Protein AF-A0A1N6QDC3-F1 (afdb_monomer_lite)

pLDDT: mean 81.13, std 12.45, range [49.12, 93.38]

Sequence (65 aa):
MEQREFHPATDLPERGQHLLIELADGSVIDGIRPLVDASHRTNPDWRDMKGNRLDAKEITRWAIK

Structure (mmCIF, N/CA/C/O backbone):
data_AF-A0A1N6QDC3-F1
#
_entry.id   AF-A0A1N6QDC3-F1
#
loop_
_atom_site.group_PDB
_atom_site.id
_atom_site.type_symbol
_atom_site.label_atom_id
_atom_site.label_alt_id
_atom_site.label_comp_id
_atom_site.label_asym_id
_atom_site.label_entity_id
_atom_site.label_seq_id
_atom_site.pdbx_PDB_ins_code
_atom_site.Cartn_x
_atom_site.Cartn_y
_atom_site.Cartn_z
_atom_site.occupancy
_atom_site.B_iso_or_equiv
_atom_site.auth_seq_id
_atom_site.auth_comp_id
_atom_site.auth_asym_id
_atom_site.auth_atom_id
_atom_site.pdbx_PDB_model_num
ATOM 1 N N . MET A 1 1 ? 4.138 5.518 22.901 1.00 49.12 1 MET A N 1
ATOM 2 C CA . MET A 1 1 ? 3.398 5.135 21.684 1.00 49.12 1 MET A CA 1
ATOM 3 C C . MET A 1 1 ? 4.008 5.938 20.559 1.00 49.12 1 MET A C 1
ATOM 5 O O . MET A 1 1 ? 3.881 7.15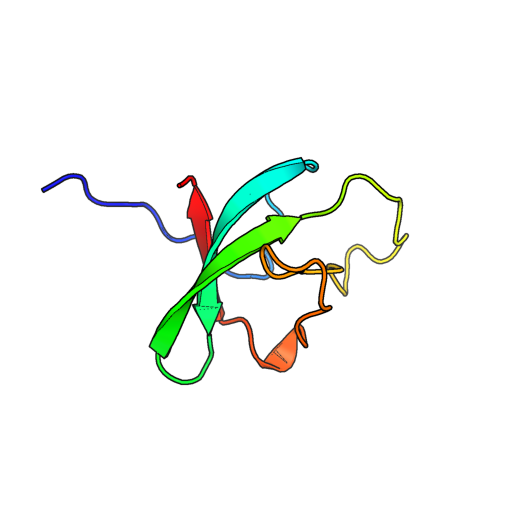5 20.585 1.00 49.12 1 MET A O 1
ATOM 9 N N . GLU A 1 2 ? 4.763 5.306 19.667 1.00 56.41 2 GLU A N 1
ATOM 10 C CA . GLU A 1 2 ? 5.246 5.995 18.468 1.00 56.41 2 GLU A CA 1
ATOM 11 C C . GLU A 1 2 ? 4.033 6.263 17.574 1.00 56.41 2 GLU A C 1
ATOM 13 O O . GLU A 1 2 ? 3.324 5.331 17.190 1.00 56.41 2 GLU A O 1
ATOM 18 N N . GLN A 1 3 ? 3.723 7.537 17.329 1.00 61.31 3 GLN A N 1
ATOM 19 C CA . GLN A 1 3 ? 2.699 7.905 16.358 1.00 61.31 3 GLN A CA 1
ATOM 20 C C . GLN A 1 3 ? 3.285 7.621 14.975 1.00 61.31 3 GLN A C 1
ATOM 22 O O . GLN A 1 3 ? 4.214 8.299 14.550 1.00 61.31 3 GLN A O 1
ATOM 27 N N . ARG A 1 4 ? 2.797 6.572 14.310 1.00 78.12 4 ARG A N 1
ATOM 28 C CA . ARG A 1 4 ? 3.167 6.282 12.922 1.00 78.12 4 ARG A CA 1
ATOM 29 C C . ARG A 1 4 ? 2.392 7.234 12.019 1.00 78.12 4 ARG A C 1
ATOM 31 O O . ARG A 1 4 ? 1.165 7.286 12.099 1.00 78.12 4 ARG A O 1
ATOM 38 N N . GLU A 1 5 ? 3.106 8.000 11.204 1.00 88.06 5 GLU A N 1
ATOM 39 C CA . GLU A 1 5 ? 2.503 8.951 10.274 1.00 88.06 5 GLU A CA 1
ATOM 40 C C . GLU A 1 5 ? 1.972 8.198 9.051 1.00 88.06 5 GLU A C 1
ATOM 42 O O . GLU A 1 5 ? 2.734 7.573 8.312 1.00 88.06 5 GLU A O 1
ATOM 47 N N . PHE A 1 6 ? 0.649 8.207 8.881 1.00 88.25 6 PHE A N 1
ATOM 48 C CA . PHE A 1 6 ? 0.001 7.633 7.710 1.00 88.25 6 PHE A CA 1
ATOM 49 C C . PHE A 1 6 ? -0.162 8.698 6.626 1.00 88.25 6 PHE A C 1
ATOM 51 O O . PHE A 1 6 ? -0.865 9.693 6.809 1.00 88.25 6 PHE A O 1
ATOM 58 N N . HIS A 1 7 ? 0.440 8.438 5.477 1.00 88.94 7 HIS A N 1
ATOM 59 C CA . HIS A 1 7 ? 0.334 9.214 4.256 1.00 88.94 7 HIS A CA 1
ATOM 60 C C . HIS A 1 7 ? -0.811 8.672 3.386 1.00 88.94 7 HIS A C 1
ATOM 62 O O . HIS A 1 7 ? -1.078 7.467 3.381 1.00 88.94 7 HIS A O 1
ATOM 68 N N . PRO A 1 8 ? -1.524 9.525 2.635 1.00 87.31 8 PRO A N 1
ATOM 69 C CA . PRO A 1 8 ? -2.565 9.065 1.720 1.00 87.31 8 PRO A CA 1
ATOM 70 C C . PRO A 1 8 ? -1.966 8.221 0.586 1.00 87.31 8 PRO A C 1
ATOM 72 O O . PRO A 1 8 ? -0.854 8.480 0.138 1.00 87.31 8 PRO A O 1
ATOM 75 N N . ALA A 1 9 ? -2.729 7.267 0.043 1.00 84.06 9 ALA A N 1
ATOM 76 C CA . ALA A 1 9 ? -2.284 6.400 -1.063 1.00 84.06 9 ALA A CA 1
ATOM 77 C C . ALA A 1 9 ? -1.853 7.150 -2.345 1.00 84.06 9 ALA A C 1
ATOM 79 O O . ALA A 1 9 ? -1.184 6.583 -3.210 1.00 84.06 9 ALA A O 1
ATOM 80 N N . THR A 1 10 ? -2.252 8.419 -2.479 1.00 79.94 10 THR A N 1
ATOM 81 C CA . THR A 1 10 ? -1.848 9.328 -3.562 1.00 79.94 10 THR A CA 1
ATOM 82 C C . THR A 1 10 ? -0.435 9.881 -3.398 1.00 79.94 10 THR A C 1
ATOM 84 O O . THR A 1 10 ? 0.179 10.266 -4.390 1.00 79.94 10 THR A O 1
ATOM 87 N N . ASP A 1 11 ? 0.061 9.962 -2.163 1.00 84.81 11 ASP A N 1
ATOM 88 C CA . ASP A 1 11 ? 1.452 10.292 -1.872 1.00 84.81 11 ASP A CA 1
ATOM 89 C C . ASP A 1 11 ? 2.264 9.008 -2.029 1.00 84.81 11 ASP A C 1
ATOM 91 O O . ASP A 1 11 ? 1.920 7.987 -1.445 1.00 84.81 11 ASP A O 1
ATOM 95 N N . LEU A 1 12 ? 3.262 8.989 -2.905 1.00 81.31 12 LEU A N 1
ATOM 96 C CA . LEU A 1 12 ? 3.918 7.738 -3.285 1.00 81.31 12 LEU A CA 1
ATOM 97 C C . LEU A 1 12 ? 5.205 7.561 -2.462 1.00 81.31 12 LEU A C 1
ATOM 99 O O . LEU A 1 12 ? 6.126 8.353 -2.660 1.00 81.31 12 LEU A O 1
ATOM 103 N N . PRO A 1 13 ? 5.328 6.505 -1.634 1.00 82.38 13 PRO A N 1
ATOM 104 C CA . PRO A 1 13 ? 6.536 6.241 -0.849 1.00 82.38 13 PRO A CA 1
ATOM 105 C C . PRO A 1 13 ? 7.721 5.899 -1.749 1.00 82.38 13 PRO A C 1
ATOM 107 O O . PRO A 1 13 ? 7.555 5.623 -2.946 1.00 82.38 13 PRO A O 1
ATOM 110 N N . GLU A 1 14 ? 8.929 5.857 -1.189 1.00 83.19 14 GLU A N 1
ATOM 111 C CA . GLU A 1 14 ? 10.098 5.414 -1.945 1.00 83.19 14 GLU A CA 1
ATOM 112 C C . GLU A 1 14 ? 9.924 3.974 -2.453 1.00 83.19 14 GLU A C 1
ATOM 114 O O . GLU A 1 14 ? 9.247 3.127 -1.861 1.00 83.19 14 GLU A O 1
ATOM 119 N N . ARG A 1 15 ? 10.507 3.685 -3.621 1.00 82.94 15 ARG A N 1
ATOM 120 C CA . ARG A 1 15 ? 10.447 2.337 -4.192 1.00 82.94 15 ARG A CA 1
ATOM 121 C C . ARG A 1 15 ? 11.308 1.382 -3.366 1.00 82.94 15 ARG A C 1
ATOM 123 O O . ARG A 1 15 ? 12.390 1.744 -2.924 1.00 82.94 15 ARG A O 1
ATOM 130 N N . GLY A 1 16 ? 10.853 0.144 -3.218 1.00 81.62 16 GLY A N 1
ATOM 131 C CA . GLY A 1 16 ? 11.505 -0.882 -2.404 1.00 81.62 16 GLY A CA 1
ATOM 132 C C . GLY A 1 16 ? 11.268 -0.727 -0.899 1.00 81.62 16 GLY A C 1
ATOM 133 O O . GLY A 1 16 ? 11.757 -1.549 -0.130 1.00 81.62 16 GLY A O 1
ATOM 134 N N . GLN A 1 17 ? 10.520 0.292 -0.467 1.00 85.44 17 GLN A N 1
ATOM 135 C CA . GLN A 1 17 ? 10.274 0.544 0.946 1.00 85.44 17 GLN A CA 1
ATOM 136 C C . GLN A 1 17 ? 9.224 -0.417 1.509 1.00 85.44 17 GLN A C 1
ATOM 138 O O . GLN A 1 17 ? 8.196 -0.660 0.877 1.00 85.44 17 GLN A O 1
ATOM 143 N N . HIS A 1 18 ? 9.491 -0.953 2.702 1.00 89.88 18 HIS A N 1
ATOM 144 C CA . HIS A 1 18 ? 8.524 -1.735 3.471 1.00 89.88 18 HIS A CA 1
ATOM 145 C C . HIS A 1 18 ? 7.540 -0.798 4.163 1.00 89.88 18 HIS A C 1
ATOM 147 O O . HIS A 1 18 ? 7.937 0.175 4.806 1.00 89.88 18 HIS A O 1
ATOM 153 N N . LEU A 1 19 ? 6.257 -1.104 4.024 1.00 90.81 19 LEU A N 1
ATOM 154 C CA . LEU A 1 19 ? 5.174 -0.206 4.383 1.00 90.81 19 LEU A CA 1
ATOM 155 C C . LEU A 1 19 ? 4.108 -0.959 5.159 1.00 90.81 19 LEU A C 1
ATOM 157 O O . LEU A 1 19 ? 3.858 -2.142 4.927 1.00 90.81 19 LEU A O 1
ATOM 161 N N . LEU A 1 20 ? 3.446 -0.230 6.041 1.00 93.38 20 LEU A N 1
ATOM 162 C CA . LEU A 1 20 ? 2.141 -0.595 6.560 1.00 93.38 20 LEU A CA 1
ATOM 163 C C . LEU A 1 20 ? 1.111 0.027 5.631 1.00 93.38 20 LEU A C 1
ATOM 165 O O . LEU A 1 20 ? 1.136 1.236 5.437 1.00 93.38 20 LEU A O 1
ATOM 169 N N . ILE A 1 21 ? 0.234 -0.772 5.046 1.00 91.25 21 ILE A N 1
ATOM 170 C CA . ILE A 1 21 ? -0.798 -0.323 4.115 1.00 91.25 21 ILE A CA 1
ATOM 171 C C . ILE A 1 21 ? -2.142 -0.460 4.821 1.00 91.25 21 ILE A C 1
ATOM 173 O O . ILE A 1 21 ? -2.505 -1.559 5.234 1.00 91.25 21 ILE A O 1
ATOM 177 N N . GLU A 1 22 ? -2.860 0.649 4.973 1.00 92.94 22 GLU A N 1
ATOM 178 C CA . GLU A 1 22 ? -4.240 0.667 5.458 1.00 92.94 22 GLU A CA 1
ATOM 179 C C . GLU A 1 22 ? -5.184 0.454 4.272 1.00 92.94 22 GLU A C 1
ATOM 181 O O . GLU A 1 22 ? -5.095 1.150 3.252 1.00 92.94 22 GLU A O 1
ATOM 186 N N . LEU A 1 23 ? -6.069 -0.527 4.409 1.00 91.31 23 LEU A N 1
ATOM 187 C CA . LEU A 1 23 ? -7.086 -0.844 3.424 1.00 91.31 23 LEU A CA 1
ATOM 188 C C . LEU A 1 23 ? -8.404 -0.110 3.717 1.00 91.31 23 LEU A C 1
ATOM 190 O O . LEU A 1 23 ? -8.648 0.380 4.818 1.00 91.31 23 LEU A O 1
ATOM 194 N N . ALA A 1 24 ? -9.296 -0.067 2.728 1.00 90.19 24 ALA A N 1
ATOM 195 C CA . ALA A 1 24 ? -10.603 0.584 2.809 1.00 90.19 24 ALA A CA 1
ATOM 196 C C . ALA A 1 24 ? -11.533 -0.018 3.876 1.00 90.19 24 ALA A C 1
ATOM 198 O O . ALA A 1 24 ? -12.443 0.664 4.346 1.00 90.19 24 ALA A O 1
ATOM 199 N N . ASP A 1 25 ? -11.301 -1.270 4.277 1.00 90.81 25 ASP A N 1
ATOM 200 C CA . ASP A 1 25 ? -12.004 -1.931 5.380 1.00 90.81 25 ASP A CA 1
ATOM 201 C C . ASP A 1 25 ? -11.425 -1.589 6.772 1.00 90.81 25 ASP A C 1
ATOM 203 O O . ASP A 1 25 ? -11.951 -2.043 7.789 1.00 90.81 25 ASP A O 1
ATOM 207 N N . GLY A 1 26 ? -10.366 -0.773 6.830 1.00 89.25 26 GLY A N 1
ATOM 208 C CA . GLY A 1 26 ? -9.670 -0.368 8.052 1.00 89.25 26 GLY A CA 1
ATOM 209 C C . GLY A 1 26 ? -8.615 -1.364 8.538 1.00 89.25 26 GLY A C 1
ATOM 210 O O . GLY A 1 26 ? -7.994 -1.131 9.577 1.00 89.25 26 GLY A O 1
ATOM 211 N N . SER A 1 27 ? -8.394 -2.471 7.824 1.00 91.50 27 SER A N 1
ATOM 212 C CA . SER A 1 27 ? -7.307 -3.397 8.132 1.00 91.50 27 SER A CA 1
ATOM 213 C C . SER A 1 27 ? -5.950 -2.816 7.726 1.00 91.50 27 SER A C 1
ATOM 215 O O . SER A 1 27 ? -5.844 -2.028 6.788 1.00 91.50 27 SER A O 1
ATOM 217 N N . VAL A 1 28 ? -4.895 -3.197 8.450 1.00 92.38 28 VAL A N 1
ATOM 218 C CA . VAL A 1 28 ? -3.519 -2.788 8.144 1.00 92.38 28 VAL A CA 1
ATOM 219 C C . VAL A 1 28 ? -2.696 -4.025 7.832 1.00 92.38 28 VAL A C 1
ATOM 221 O O . VAL A 1 28 ? -2.620 -4.947 8.647 1.00 92.38 28 VAL A O 1
ATOM 224 N N . ILE A 1 29 ? -2.067 -4.034 6.661 1.00 92.31 29 ILE A N 1
ATOM 225 C CA . ILE A 1 29 ? -1.228 -5.133 6.185 1.00 92.31 29 ILE A CA 1
ATOM 226 C C . ILE A 1 29 ? 0.201 -4.667 5.926 1.00 92.31 29 ILE A C 1
ATOM 228 O O . ILE A 1 29 ? 0.462 -3.487 5.708 1.00 92.31 29 ILE A O 1
ATOM 232 N N . ASP A 1 30 ? 1.131 -5.615 5.917 1.00 93.31 30 ASP A N 1
ATOM 233 C CA . ASP A 1 30 ? 2.483 -5.367 5.433 1.00 93.31 30 ASP A CA 1
ATOM 234 C C . ASP A 1 30 ? 2.520 -5.404 3.905 1.00 93.31 30 ASP A C 1
ATOM 236 O O . ASP A 1 30 ? 2.037 -6.356 3.277 1.00 93.31 30 ASP A O 1
ATOM 240 N N . GLY A 1 31 ? 3.161 -4.406 3.311 1.00 91.00 31 GLY A N 1
ATOM 241 C CA . GLY A 1 31 ? 3.354 -4.348 1.875 1.00 91.00 31 GLY A CA 1
ATOM 242 C C . GLY A 1 31 ? 4.608 -3.605 1.455 1.00 91.00 31 GLY A C 1
ATOM 243 O O . GLY A 1 31 ? 5.440 -3.189 2.262 1.00 91.00 31 GLY A O 1
ATOM 244 N N . ILE A 1 32 ? 4.750 -3.477 0.144 1.00 89.44 32 ILE A N 1
ATOM 245 C CA . ILE A 1 32 ? 5.902 -2.866 -0.501 1.00 89.44 32 ILE A CA 1
ATOM 246 C C . ILE A 1 32 ? 5.452 -2.131 -1.757 1.00 89.44 32 ILE A C 1
ATOM 248 O O . ILE A 1 32 ? 4.586 -2.600 -2.503 1.00 89.44 32 ILE A O 1
ATOM 252 N N . ARG A 1 33 ? 6.084 -0.989 -2.029 1.00 83.38 33 ARG A N 1
ATOM 253 C CA . ARG A 1 33 ? 6.049 -0.392 -3.363 1.00 83.38 33 ARG A CA 1
ATOM 254 C C . ARG A 1 33 ? 7.181 -1.010 -4.191 1.00 83.38 33 ARG A C 1
ATOM 256 O O . ARG A 1 33 ? 8.342 -0.736 -3.896 1.00 83.38 33 ARG A O 1
ATOM 263 N N . PRO A 1 34 ? 6.912 -1.846 -5.203 1.00 74.50 34 PRO A N 1
ATOM 264 C CA . PRO A 1 34 ? 7.954 -2.543 -5.945 1.00 74.50 34 PRO A CA 1
ATOM 265 C C . PRO A 1 34 ? 8.865 -1.574 -6.719 1.00 74.50 34 PRO A C 1
ATOM 267 O O . PRO A 1 34 ? 8.474 -0.467 -7.087 1.00 74.50 34 PRO A O 1
ATOM 270 N N . LEU A 1 35 ? 10.103 -2.014 -6.973 1.00 69.31 35 LEU A N 1
ATOM 271 C CA . LEU A 1 35 ? 11.146 -1.236 -7.663 1.00 69.31 35 LEU A CA 1
ATOM 272 C C . LEU A 1 35 ? 10.850 -0.981 -9.149 1.00 69.31 35 LEU A C 1
ATOM 274 O O . LEU A 1 35 ? 11.378 -0.029 -9.727 1.00 69.31 35 LEU A O 1
ATOM 278 N N . VAL A 1 36 ? 10.021 -1.827 -9.763 1.00 63.28 36 VAL A N 1
ATOM 279 C CA . VAL A 1 36 ? 9.790 -1.831 -11.211 1.00 63.28 36 VAL A CA 1
ATOM 280 C C . VAL A 1 36 ? 8.918 -0.659 -11.669 1.00 63.28 36 VAL A C 1
ATOM 282 O O . VAL A 1 36 ? 7.905 -0.328 -11.054 1.00 63.28 36 VAL A O 1
ATOM 285 N N . ASP A 1 37 ? 9.330 -0.035 -12.776 1.00 57.00 37 ASP A N 1
ATOM 286 C CA . ASP A 1 37 ? 8.652 1.076 -13.448 1.00 57.00 37 ASP A CA 1
ATOM 287 C C . ASP A 1 37 ? 7.298 0.648 -14.032 1.00 57.00 37 ASP A C 1
ATOM 289 O O . ASP A 1 37 ? 7.149 0.413 -15.229 1.00 57.00 37 ASP A O 1
ATOM 293 N N . ALA A 1 38 ? 6.265 0.600 -13.196 1.00 54.16 38 ALA A N 1
ATOM 294 C CA . ALA A 1 38 ? 4.930 0.890 -13.688 1.00 54.16 38 ALA A CA 1
ATOM 295 C C . ALA A 1 38 ? 4.865 2.411 -13.882 1.00 54.16 38 ALA A C 1
ATOM 297 O O . ALA A 1 38 ? 4.741 3.179 -12.931 1.00 54.16 38 ALA A O 1
ATOM 298 N N . SER A 1 39 ? 4.987 2.840 -15.133 1.00 51.38 39 SER A N 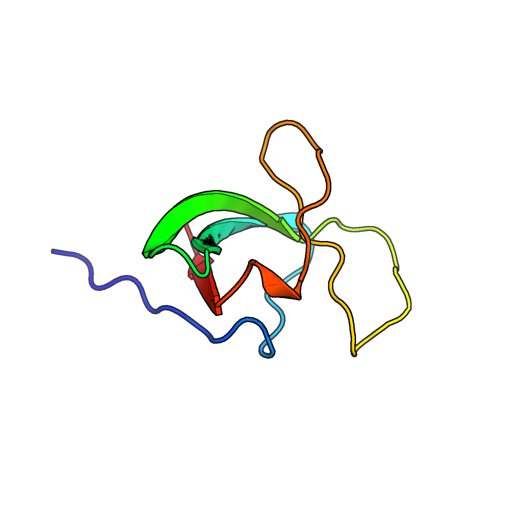1
ATOM 299 C CA . SER A 1 39 ? 4.981 4.214 -15.657 1.00 51.38 39 SER A CA 1
ATOM 300 C C . SER A 1 39 ? 3.730 5.052 -15.328 1.00 51.38 39 SER A C 1
ATOM 302 O O . SER A 1 39 ? 3.532 6.133 -15.880 1.00 51.38 39 SER A O 1
ATOM 304 N N . HIS A 1 40 ? 2.891 4.615 -14.393 1.00 53.94 40 HIS A N 1
ATOM 305 C CA . HIS A 1 40 ? 1.662 5.289 -14.018 1.00 53.94 40 HIS A CA 1
ATOM 306 C C . HIS A 1 40 ? 1.843 5.989 -12.673 1.00 53.94 40 HIS A C 1
ATOM 308 O O . HIS A 1 40 ? 1.593 5.417 -11.615 1.00 53.94 40 HIS A O 1
ATOM 314 N N . ARG A 1 41 ? 2.198 7.282 -12.717 1.00 53.06 41 ARG A N 1
ATOM 315 C CA . ARG A 1 41 ? 2.063 8.198 -11.562 1.00 53.06 41 ARG A CA 1
ATOM 316 C C . ARG A 1 41 ? 0.655 8.169 -10.949 1.00 53.06 41 ARG A C 1
ATOM 318 O O . ARG A 1 41 ? 0.485 8.568 -9.808 1.00 53.06 41 ARG A O 1
ATOM 325 N N . THR A 1 42 ? -0.336 7.714 -11.712 1.00 55.91 42 THR A N 1
ATOM 326 C CA . THR A 1 42 ? -1.748 7.652 -11.338 1.00 55.91 42 THR A CA 1
ATOM 327 C C . THR A 1 42 ? -2.186 6.320 -10.734 1.00 55.91 42 THR A C 1
ATOM 329 O O . THR A 1 42 ? -3.267 6.280 -10.157 1.00 55.91 42 THR A O 1
ATOM 332 N N . ASN A 1 43 ? -1.407 5.236 -10.863 1.00 63.12 43 ASN A N 1
ATOM 333 C CA . ASN A 1 43 ? -1.804 3.929 -10.335 1.00 63.12 43 ASN A CA 1
ATOM 334 C C . ASN A 1 43 ? -0.593 3.133 -9.804 1.00 63.12 43 ASN A C 1
ATOM 336 O O . ASN A 1 43 ? -0.006 2.342 -10.550 1.00 63.12 43 ASN A O 1
ATOM 340 N N . PRO A 1 44 ? -0.169 3.376 -8.552 1.00 69.56 44 PRO A N 1
ATOM 341 C CA . PRO A 1 44 ? 0.880 2.596 -7.893 1.00 69.56 44 PRO A CA 1
ATOM 342 C C . PRO A 1 44 ? 0.604 1.081 -7.889 1.00 69.56 44 PRO A C 1
ATOM 344 O O . PRO A 1 44 ? -0.492 0.636 -7.561 1.00 69.56 44 PRO A O 1
ATOM 347 N N . ASP A 1 45 ? 1.621 0.279 -8.230 1.00 80.81 45 ASP A N 1
ATOM 348 C CA . ASP A 1 45 ? 1.571 -1.194 -8.179 1.00 80.81 45 ASP A CA 1
ATOM 349 C C . ASP A 1 45 ? 1.833 -1.697 -6.754 1.00 80.81 45 ASP A C 1
ATOM 351 O O . ASP A 1 45 ? 2.882 -2.261 -6.470 1.00 80.81 45 ASP A O 1
ATOM 355 N N . TRP A 1 46 ? 0.920 -1.439 -5.824 1.00 85.06 46 TRP A N 1
ATOM 356 C CA . TRP A 1 46 ? 1.061 -1.898 -4.443 1.00 85.06 46 TRP A CA 1
ATOM 357 C C . TRP A 1 46 ? 1.064 -3.423 -4.351 1.00 85.06 46 TRP A C 1
ATOM 359 O O . TRP A 1 46 ? 0.268 -4.092 -5.015 1.00 85.06 46 TRP A O 1
ATOM 369 N N . ARG A 1 47 ? 1.941 -3.980 -3.511 1.00 88.06 47 ARG A N 1
ATOM 370 C CA . ARG A 1 47 ? 2.007 -5.425 -3.281 1.00 88.06 47 ARG A CA 1
ATOM 371 C C . ARG A 1 47 ? 2.025 -5.768 -1.807 1.00 88.06 47 ARG A C 1
ATOM 373 O O . ARG A 1 47 ? 2.631 -5.051 -1.013 1.00 88.06 47 ARG A O 1
ATOM 380 N N . ASP A 1 48 ? 1.399 -6.887 -1.469 1.00 88.00 48 ASP A N 1
ATOM 381 C CA . ASP A 1 48 ? 1.580 -7.517 -0.166 1.00 88.00 48 ASP A CA 1
AT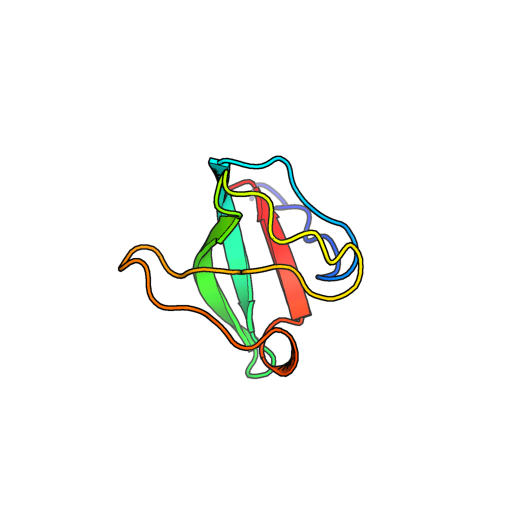OM 382 C C . ASP A 1 48 ? 2.978 -8.164 -0.058 1.00 88.00 48 ASP A C 1
ATOM 384 O O . ASP A 1 48 ? 3.710 -8.316 -1.043 1.00 88.00 48 ASP A O 1
ATOM 388 N N . MET A 1 49 ? 3.352 -8.599 1.147 1.00 85.50 49 MET A N 1
ATOM 389 C CA . MET A 1 49 ? 4.628 -9.299 1.376 1.00 85.50 49 MET A CA 1
ATOM 390 C C . MET A 1 49 ? 4.725 -10.686 0.719 1.00 85.50 49 MET A C 1
ATOM 392 O O . MET A 1 49 ? 5.808 -11.269 0.683 1.00 85.50 49 MET A O 1
ATOM 396 N N . LYS A 1 50 ? 3.622 -11.235 0.199 1.00 86.69 50 LYS A N 1
ATOM 397 C CA . LYS A 1 50 ? 3.617 -12.467 -0.605 1.00 86.69 50 LYS A CA 1
ATOM 398 C C . LYS A 1 50 ? 3.835 -12.173 -2.097 1.00 86.69 50 LYS A C 1
ATOM 400 O O . LYS A 1 50 ? 3.958 -13.108 -2.884 1.00 86.69 50 LYS A O 1
ATOM 405 N N . GLY A 1 51 ? 3.911 -10.898 -2.484 1.00 83.56 51 GLY A N 1
ATOM 406 C CA . GLY A 1 51 ? 4.087 -10.437 -3.856 1.00 83.56 51 GLY A CA 1
ATOM 407 C C . GLY A 1 51 ? 2.786 -10.310 -4.652 1.00 83.56 51 GLY A C 1
ATOM 408 O O . GLY A 1 51 ? 2.852 -10.003 -5.847 1.00 83.56 51 GLY A O 1
ATOM 409 N N . ASN A 1 52 ? 1.620 -10.514 -4.033 1.00 88.25 52 ASN A N 1
ATOM 410 C CA . ASN A 1 52 ? 0.329 -10.319 -4.685 1.00 88.25 52 ASN A CA 1
ATOM 411 C C . ASN A 1 52 ? 0.060 -8.830 -4.865 1.00 88.25 52 ASN A C 1
ATOM 413 O O . ASN A 1 52 ? 0.331 -8.026 -3.975 1.00 88.25 52 ASN A O 1
ATOM 417 N N . ARG A 1 53 ? -0.494 -8.469 -6.021 1.00 87.50 53 ARG A N 1
ATOM 418 C CA . ARG A 1 53 ? -0.917 -7.099 -6.293 1.00 87.50 53 ARG A CA 1
ATOM 419 C C . ARG A 1 53 ? -2.165 -6.767 -5.478 1.00 87.50 53 ARG A C 1
ATOM 421 O O . ARG A 1 53 ? -3.101 -7.559 -5.450 1.00 87.50 53 ARG A O 1
ATOM 428 N N . LEU A 1 54 ? -2.167 -5.583 -4.883 1.00 86.06 54 LEU A N 1
ATOM 429 C CA . LEU A 1 54 ? -3.313 -4.986 -4.207 1.00 86.06 54 LEU A CA 1
ATOM 430 C C . LEU A 1 54 ? -4.030 -4.040 -5.180 1.00 86.06 54 LEU A C 1
ATOM 432 O O . LEU A 1 54 ? -3.372 -3.356 -5.976 1.00 86.06 54 LEU A O 1
ATOM 436 N N . ASP A 1 55 ? -5.363 -3.998 -5.148 1.00 84.62 55 ASP A N 1
ATOM 437 C CA . ASP A 1 55 ? -6.101 -3.002 -5.925 1.00 84.62 55 ASP A CA 1
ATOM 438 C C . ASP A 1 55 ? -5.899 -1.624 -5.279 1.00 84.62 55 ASP A C 1
ATOM 440 O O . ASP A 1 55 ? -6.062 -1.442 -4.075 1.00 84.62 55 ASP A O 1
ATOM 444 N N . ALA A 1 56 ? -5.556 -0.619 -6.083 1.00 74.31 56 ALA A N 1
ATOM 445 C CA . ALA A 1 56 ? -5.384 0.744 -5.592 1.00 74.31 56 ALA A CA 1
ATOM 446 C C . ALA A 1 56 ? -6.672 1.319 -4.979 1.00 74.31 56 ALA A C 1
ATOM 448 O O . ALA A 1 56 ? -6.593 2.204 -4.134 1.00 74.31 56 ALA A O 1
ATOM 449 N N . LYS A 1 57 ? -7.852 0.817 -5.371 1.00 81.62 57 LYS A N 1
ATOM 450 C CA . LYS A 1 57 ? -9.135 1.198 -4.756 1.00 81.62 57 LYS A CA 1
ATOM 451 C C . LYS A 1 57 ? -9.299 0.673 -3.336 1.00 81.62 57 LYS A C 1
ATOM 453 O O . LYS A 1 57 ? -10.082 1.232 -2.575 1.00 81.62 57 LYS A O 1
ATOM 458 N N . GLU A 1 58 ? -8.600 -0.405 -3.003 1.00 85.75 58 GLU A N 1
ATOM 459 C CA . GLU A 1 58 ? -8.648 -1.012 -1.680 1.00 85.75 58 GLU A CA 1
ATOM 460 C C . GLU A 1 58 ? -7.696 -0.321 -0.711 1.00 85.75 58 GLU A C 1
ATOM 462 O O . GLU A 1 58 ? -7.798 -0.580 0.475 1.00 85.75 58 GLU A O 1
ATOM 467 N N . ILE A 1 59 ? -6.810 0.567 -1.172 1.00 87.94 59 ILE A N 1
ATOM 468 C CA . ILE A 1 59 ? -5.785 1.199 -0.340 1.00 87.94 59 ILE A CA 1
ATOM 469 C C . ILE A 1 59 ? -6.176 2.637 -0.024 1.00 87.94 59 ILE A C 1
ATOM 471 O O . ILE A 1 59 ? -6.352 3.464 -0.918 1.00 87.94 59 ILE A O 1
ATOM 475 N N . THR A 1 60 ? -6.257 2.960 1.264 1.00 89.19 60 THR A N 1
ATOM 476 C CA . THR A 1 60 ? -6.569 4.313 1.735 1.00 89.19 60 THR A CA 1
ATOM 477 C C . THR A 1 60 ? -5.301 5.086 2.072 1.00 89.19 60 THR A C 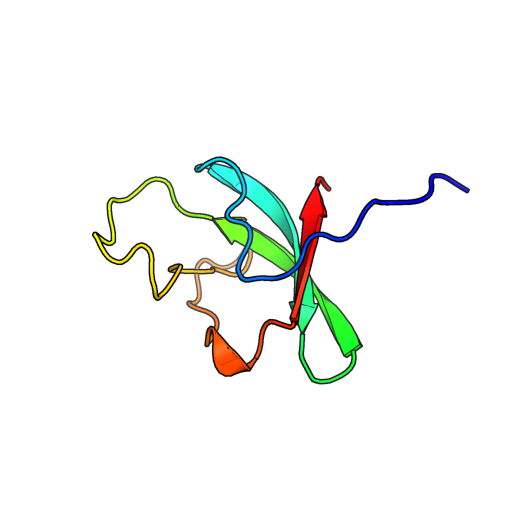1
ATOM 479 O O . THR A 1 60 ? -5.158 6.251 1.682 1.00 89.19 60 THR A O 1
ATOM 482 N N . ARG A 1 61 ? -4.376 4.458 2.808 1.00 90.81 61 ARG A N 1
ATOM 483 C CA . ARG A 1 61 ? -3.199 5.110 3.400 1.00 90.81 61 ARG A CA 1
ATOM 484 C C . ARG A 1 61 ? -2.027 4.145 3.529 1.00 90.81 61 ARG A C 1
ATOM 486 O O . ARG A 1 61 ? -2.195 2.932 3.445 1.00 90.81 61 ARG A O 1
ATOM 493 N N . TRP A 1 62 ?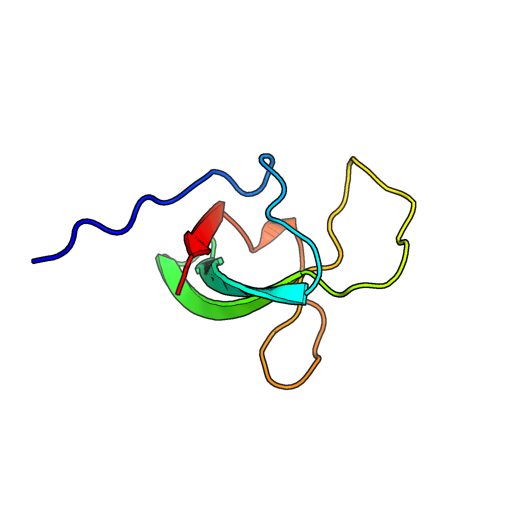 -0.842 4.678 3.787 1.00 92.00 62 TRP A N 1
ATOM 494 C CA . TRP A 1 62 ? 0.344 3.896 4.115 1.00 92.00 62 TRP A CA 1
ATOM 495 C C . TRP A 1 62 ? 1.218 4.603 5.151 1.00 92.00 62 TRP A C 1
ATOM 497 O O . TRP A 1 62 ? 1.163 5.818 5.274 1.00 92.00 62 TRP A O 1
ATOM 507 N N . ALA A 1 63 ? 2.052 3.861 5.870 1.00 91.25 63 ALA A N 1
ATOM 508 C CA . ALA A 1 63 ? 3.069 4.392 6.774 1.00 91.25 63 ALA A CA 1
ATOM 509 C C . ALA A 1 63 ? 4.382 3.619 6.606 1.00 91.25 63 ALA A C 1
ATOM 511 O O . ALA A 1 63 ? 4.376 2.459 6.185 1.00 91.25 63 ALA A O 1
ATOM 512 N N . ILE A 1 64 ? 5.510 4.239 6.956 1.00 89.81 64 ILE A N 1
ATOM 513 C CA . ILE A 1 64 ? 6.791 3.527 7.049 1.00 89.81 64 ILE A CA 1
ATOM 514 C C . ILE A 1 64 ? 6.702 2.538 8.218 1.00 89.81 64 ILE A C 1
ATOM 516 O O . ILE A 1 64 ? 6.229 2.896 9.302 1.00 89.81 64 ILE A O 1
ATOM 520 N N . LYS A 1 65 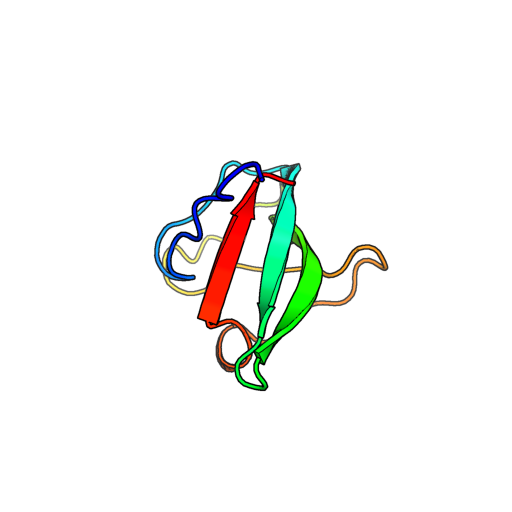? 7.098 1.285 7.969 1.00 85.06 65 LYS A N 1
ATOM 521 C CA . LYS A 1 65 ? 7.100 0.230 8.987 1.00 85.06 65 LYS A CA 1
ATOM 522 C C . LYS A 1 65 ? 8.205 0.423 10.021 1.00 85.06 65 LYS A C 1
ATOM 524 O O . LYS A 1 65 ? 9.347 0.711 9.603 1.00 85.06 65 LYS A O 1
#

Radius of gyration: 10.96 Å; chains: 1; bounding box: 24×23×37 Å

Organism: NCBI:txid49186

Foldseek 3Di:
DPDFDKDFLLDDDDAQAWKFWQFPVRDTAIWGQHPDDPVDNPFGQIAGPVRDTDGSNGTTIMTHD

Secondary structure (DSSP, 8-state):
-----PEETTSPPPTT-EEEEEETTS-EEEEE--SS----TTS---EETTSPBPPGGGEEEEEE-